Protein AF-A0A942CBE0-F1 (afdb_monomer)

Radius of gyration: 26.52 Å; Cα contacts (8 Å, |Δi|>4): 251; chains: 1; bounding box: 100×39×57 Å

Sequence (153 aa):
MQDARRQFLEALLATPALPLLAQAQDQFKPVVVRGRIVNLTDVMQAQAKLEPEHGTIYCLKTAEGKLYPILPTDLAAAIYDDERFRQRELQITGRTFPEIPFLEVIKLQSVKWGRVFDMTFYCRVCEIRTHKGGPCACCQDPLEFSEEPVKNN

Solvent-accessible surface area (backbone atoms only — not comparable to full-atom values): 9528 Å² total; per-residue (Å²): 138,85,88,90,85,80,91,81,77,91,85,79,91,79,78,82,82,73,80,77,78,74,72,81,72,76,81,74,73,73,44,79,51,55,27,35,54,41,53,45,64,68,61,45,49,78,77,41,93,72,79,96,81,72,83,91,45,45,17,41,34,27,92,90,64,52,74,33,39,46,41,94,41,70,65,32,37,30,60,75,79,31,66,74,57,39,77,35,41,32,38,38,34,22,43,72,49,97,89,46,78,40,32,38,52,74,41,62,25,37,51,56,97,94,40,56,23,43,54,36,25,35,30,86,88,78,71,45,75,38,55,49,75,63,57,36,92,86,80,56,48,74,48,41,83,44,78,43,73,59,77,88,125

Secondary structure (DSSP, 8-state):
------------------------------EEEEEEEEEHHHHHHTTS---S-S---EEEE-TT--EEEBP--TTTHHHHH-HHHHTSEEEEEEEE-SSS-PEEEEEEEEEETTEEEEEEEE-TTT--EES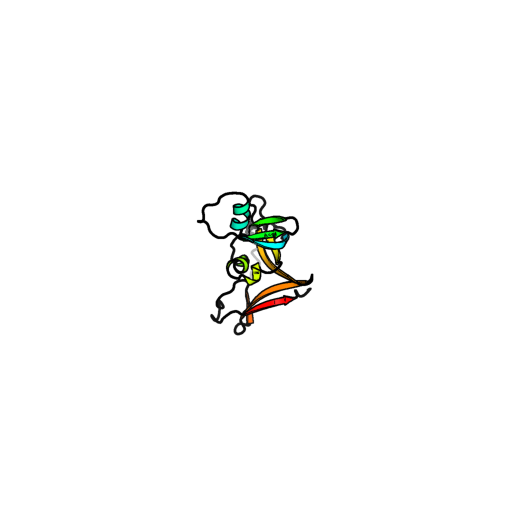S-SB-TTT-PBPEEEEEEPP--

Nearest PDB structures (foldseek):
  4rvz-assembly1_Z  TM=3.743E-01  e=3.799E-03  Archaeoglobus fulgidus DSM 4304
  3amt-assembly1_A  TM=4.216E-01  e=1.098E-02  Archaeoglobus fulgidus
  3amu-assembly1_A  TM=4.120E-01  e=1.039E-02  Archaeoglobus fulgidus
  2nn6-assembly1_H  TM=4.117E-01  e=9.073E-01  Homo sapiens
  8zmx-assembly1_B-2  TM=2.297E-01  e=4.101E+00  Bacillus thermozeamaize

pLDDT: mean 84.42, std 17.33, range [39.09, 97.75]

Mean predicted aligned error: 10.77 Å

Foldseek 3Di:
DDDDDDDDDDDDPPDPPDPPPPPPPVPFDKDKAKAAKDWPCVVVVVPDPDDPDDDTWIWGQHPVRDTATEDPDQLCQCVVPPCVLRVFTWIFTFGDDPVDSHTYGPAIWGADPNFIWGKWWADPVVRDTDNHAAADPPPRHGTDIDTGTDDDD

Structure (mmCIF, N/CA/C/O backbone):
data_AF-A0A942CBE0-F1
#
_entry.id   AF-A0A942CBE0-F1
#
loop_
_atom_site.group_PDB
_atom_site.id
_atom_site.type_symbol
_atom_site.label_atom_id
_atom_site.label_alt_id
_atom_site.label_comp_id
_atom_site.label_asym_id
_atom_site.label_entity_id
_atom_site.label_seq_id
_atom_site.pdbx_PDB_ins_code
_atom_site.Cartn_x
_atom_site.Cartn_y
_atom_site.Cartn_z
_atom_site.occupancy
_atom_site.B_iso_or_equiv
_atom_site.auth_seq_id
_atom_site.auth_comp_id
_atom_site.auth_asym_id
_atom_site.auth_atom_id
_atom_site.pdbx_PDB_model_num
ATOM 1 N N . MET A 1 1 ? 76.082 15.513 36.727 1.00 39.09 1 MET A N 1
ATOM 2 C CA . MET A 1 1 ? 75.481 15.450 35.379 1.00 39.09 1 MET A CA 1
ATOM 3 C C . MET A 1 1 ? 74.212 14.625 35.485 1.00 39.09 1 MET A C 1
ATOM 5 O O . MET A 1 1 ? 74.283 13.573 36.101 1.00 39.09 1 MET A O 1
ATOM 9 N N . GLN A 1 2 ? 73.118 15.143 34.917 1.00 44.47 2 GLN A N 1
ATOM 10 C CA . GLN A 1 2 ? 71.758 14.580 34.830 1.00 44.47 2 GLN A CA 1
ATOM 11 C C . GLN A 1 2 ? 70.868 14.679 36.086 1.00 44.47 2 GLN A C 1
ATOM 13 O O . GLN A 1 2 ? 70.679 13.743 36.852 1.00 44.47 2 GLN A O 1
ATOM 18 N N . ASP A 1 3 ? 70.353 15.901 36.263 1.00 40.78 3 ASP A N 1
ATOM 19 C CA . ASP A 1 3 ? 68.930 16.250 36.417 1.00 40.78 3 ASP A CA 1
ATOM 20 C C . ASP A 1 3 ? 68.010 15.305 37.202 1.00 40.78 3 ASP A C 1
ATOM 22 O O . ASP A 1 3 ? 67.222 14.545 36.648 1.00 40.78 3 ASP A O 1
ATOM 26 N N . ALA A 1 4 ? 67.998 15.492 38.520 1.00 48.91 4 ALA A N 1
ATOM 27 C CA . ALA A 1 4 ? 66.912 15.065 39.396 1.00 48.91 4 ALA A CA 1
ATOM 28 C C . ALA A 1 4 ? 66.304 16.296 40.081 1.00 48.91 4 ALA A C 1
ATOM 30 O O . ALA A 1 4 ? 66.561 16.560 41.253 1.00 48.91 4 ALA A O 1
ATOM 31 N N . ARG A 1 5 ? 65.560 17.115 39.328 1.00 56.12 5 ARG A N 1
ATOM 32 C CA . ARG A 1 5 ? 64.786 18.244 39.869 1.00 56.12 5 ARG A CA 1
ATOM 33 C C . ARG A 1 5 ? 63.771 18.731 38.839 1.00 56.12 5 ARG A C 1
ATOM 35 O O . ARG A 1 5 ? 64.144 19.474 37.939 1.00 56.12 5 ARG A O 1
ATOM 42 N N . ARG A 1 6 ? 62.505 18.332 39.016 1.00 53.84 6 ARG A N 1
ATOM 43 C CA . ARG A 1 6 ? 61.273 19.137 38.834 1.00 53.84 6 ARG A CA 1
ATOM 44 C C . ARG A 1 6 ? 60.052 18.210 38.817 1.00 53.84 6 ARG A C 1
ATOM 46 O O . ARG A 1 6 ? 59.617 17.738 37.776 1.00 53.84 6 ARG A O 1
ATOM 53 N N . GLN A 1 7 ? 59.504 17.976 40.006 1.00 52.00 7 GLN A N 1
ATOM 54 C CA . GLN A 1 7 ? 58.064 17.785 40.173 1.00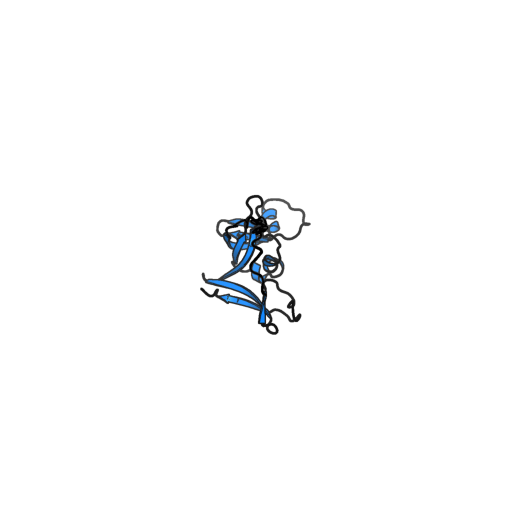 52.00 7 GLN A CA 1
ATOM 55 C C . GLN A 1 7 ? 57.385 19.082 39.737 1.00 52.00 7 GLN A C 1
ATOM 57 O O . GLN A 1 7 ? 57.792 20.108 40.264 1.00 52.00 7 GLN A O 1
ATOM 62 N N . PHE A 1 8 ? 56.390 19.054 38.850 1.00 46.81 8 PHE A N 1
ATOM 63 C CA . PHE A 1 8 ? 55.315 20.055 38.821 1.00 46.81 8 PHE A CA 1
ATOM 64 C C . PHE A 1 8 ? 54.109 19.531 38.016 1.00 46.81 8 PHE A C 1
ATOM 66 O O . PHE A 1 8 ? 54.201 19.334 36.810 1.00 46.81 8 PHE A O 1
ATOM 73 N N . LEU A 1 9 ? 52.995 19.384 38.743 1.00 46.50 9 LEU A N 1
ATOM 74 C CA . LEU A 1 9 ? 51.610 19.685 38.352 1.00 46.50 9 LEU A CA 1
ATOM 75 C C . LEU A 1 9 ? 50.889 18.765 37.348 1.00 46.50 9 LEU A C 1
ATOM 77 O O . LEU A 1 9 ? 50.859 18.995 36.145 1.00 46.50 9 LEU A O 1
ATOM 81 N N . GLU A 1 10 ? 50.167 17.799 37.923 1.00 45.12 10 GLU A N 1
ATOM 82 C CA . GLU A 1 10 ? 48.712 17.651 37.752 1.00 45.12 10 GLU A CA 1
ATOM 83 C C . GLU A 1 10 ? 48.013 18.920 37.221 1.00 45.12 10 GLU A C 1
ATOM 85 O O . GLU A 1 10 ? 48.159 19.975 37.840 1.00 45.12 10 GLU A O 1
ATOM 90 N N . ALA A 1 11 ? 47.209 18.808 36.153 1.00 48.44 11 ALA A N 1
ATOM 91 C CA . ALA A 1 11 ? 45.876 19.427 36.060 1.00 48.44 11 ALA A CA 1
ATOM 92 C C . ALA A 1 11 ? 45.225 19.273 34.665 1.00 48.44 11 ALA A C 1
ATOM 94 O O . ALA A 1 11 ? 45.856 19.465 33.631 1.00 48.44 11 ALA A O 1
ATOM 95 N N . LEU A 1 12 ? 43.905 19.052 34.703 1.00 53.50 12 LEU A N 1
ATOM 96 C CA . LEU A 1 12 ? 42.893 19.179 33.642 1.00 53.50 12 LEU A CA 1
ATOM 97 C C . LEU A 1 12 ? 42.716 18.022 32.637 1.00 53.50 12 LEU A C 1
ATOM 99 O O . LEU A 1 12 ? 42.913 18.146 31.431 1.00 53.50 12 LEU A O 1
ATOM 103 N N . LEU A 1 13 ? 42.114 16.940 33.141 1.00 50.22 13 LEU A N 1
ATOM 104 C CA . LEU A 1 13 ? 41.125 16.164 32.387 1.00 50.22 13 LEU A CA 1
ATOM 105 C C . LEU A 1 13 ? 39.873 17.033 32.146 1.00 50.22 13 LEU A C 1
ATOM 107 O O . LEU A 1 13 ? 38.931 17.012 32.934 1.00 50.22 13 LEU A O 1
ATOM 111 N N . ALA A 1 14 ? 39.856 17.813 31.067 1.00 55.22 14 ALA A N 1
ATOM 112 C CA . ALA A 1 14 ? 38.641 18.461 30.578 1.00 55.22 14 ALA A CA 1
ATOM 113 C C . ALA A 1 14 ? 37.939 17.520 29.587 1.00 55.22 14 ALA A C 1
ATOM 115 O O . ALA A 1 14 ? 38.219 17.531 28.391 1.00 55.22 14 ALA A O 1
ATOM 116 N N . THR A 1 15 ? 37.047 16.668 30.094 1.00 59.59 15 THR A N 1
ATOM 117 C CA . THR A 1 15 ? 36.092 15.922 29.265 1.00 59.59 15 THR A CA 1
ATOM 118 C C . THR A 1 15 ? 34.890 16.828 28.989 1.00 59.59 15 THR A C 1
ATOM 120 O O . THR A 1 15 ? 34.173 17.179 29.927 1.00 59.59 15 THR A O 1
ATOM 123 N N . PRO A 1 16 ? 34.629 17.255 27.740 1.00 55.28 16 PRO A N 1
ATOM 124 C CA . PRO A 1 16 ? 33.379 17.927 27.439 1.00 55.28 16 PRO A CA 1
ATOM 125 C C . PRO A 1 16 ? 32.264 16.878 27.462 1.00 55.28 16 PRO A C 1
ATOM 127 O O . PRO A 1 16 ? 32.171 16.019 26.585 1.00 55.28 16 PRO A O 1
ATOM 130 N N . ALA A 1 17 ? 31.422 16.940 28.493 1.00 58.12 17 ALA A N 1
ATOM 131 C CA . ALA A 1 17 ? 30.138 16.259 28.518 1.00 58.12 17 ALA A CA 1
ATOM 132 C C . ALA A 1 17 ? 29.251 16.870 27.424 1.00 58.12 17 ALA A C 1
ATOM 134 O O . ALA A 1 17 ? 28.624 17.910 27.617 1.00 58.12 17 ALA A O 1
ATOM 135 N N . LEU A 1 18 ? 29.239 16.247 26.246 1.00 57.94 18 LEU A N 1
ATOM 136 C CA . LEU A 1 18 ? 28.229 16.512 25.229 1.00 57.94 18 LEU A CA 1
ATOM 137 C C . LEU A 1 18 ? 26.870 16.120 25.827 1.00 57.94 18 LEU A C 1
ATOM 139 O O . LEU A 1 18 ? 26.704 14.954 26.200 1.00 57.94 18 LEU A O 1
ATOM 143 N N . PRO A 1 19 ? 25.901 17.045 25.952 1.00 53.84 19 PRO A N 1
ATOM 144 C CA . PRO A 1 19 ? 24.562 16.669 26.354 1.00 53.84 19 PRO A CA 1
ATOM 145 C C . PRO A 1 19 ? 24.014 15.776 25.247 1.00 53.84 19 PRO A C 1
ATOM 147 O O . PRO A 1 19 ? 23.823 16.201 24.107 1.00 53.84 19 PRO A O 1
ATOM 150 N N . LEU A 1 20 ? 23.823 14.506 25.592 1.00 52.88 20 LEU A N 1
ATOM 151 C CA . LEU A 1 20 ? 23.107 13.544 24.783 1.00 52.88 20 LEU A CA 1
ATOM 152 C C . LEU A 1 20 ? 21.701 14.120 24.595 1.00 52.88 20 LEU A C 1
ATOM 154 O O . LEU A 1 20 ? 20.871 14.060 25.501 1.00 52.88 20 LEU A O 1
ATOM 158 N N . LEU A 1 21 ? 21.454 14.734 23.437 1.00 54.97 21 LEU A N 1
ATOM 159 C CA . LEU A 1 21 ? 20.110 14.930 22.920 1.00 54.97 21 LEU A CA 1
ATOM 160 C C . LEU A 1 21 ? 19.525 13.527 22.780 1.00 54.97 21 LEU A C 1
ATOM 162 O O . LEU A 1 21 ? 19.679 12.871 21.751 1.00 54.97 21 LEU A O 1
ATOM 166 N N . ALA A 1 22 ? 18.923 13.040 23.862 1.00 50.75 22 ALA A N 1
ATOM 167 C CA . ALA A 1 22 ? 18.032 11.906 23.843 1.00 50.75 22 ALA A CA 1
ATOM 168 C C . ALA A 1 22 ? 16.879 12.325 22.936 1.00 50.75 22 ALA A C 1
ATOM 170 O O . ALA A 1 22 ? 15.927 12.977 23.360 1.00 50.75 22 ALA A O 1
ATOM 171 N N . GLN A 1 23 ? 17.031 12.030 21.647 1.00 50.84 23 GLN A N 1
ATOM 172 C CA . GLN A 1 23 ? 15.928 12.013 20.714 1.00 50.84 23 GLN A CA 1
ATOM 173 C C . GLN A 1 23 ? 14.871 11.140 21.376 1.00 50.84 23 GLN A C 1
ATOM 175 O O . GLN A 1 23 ? 15.094 9.946 21.580 1.00 50.84 23 GLN A O 1
ATOM 180 N N . ALA A 1 24 ? 13.761 11.753 21.781 1.00 49.94 24 ALA A N 1
ATOM 181 C CA . ALA A 1 24 ? 12.554 11.030 22.110 1.00 49.94 24 ALA A CA 1
ATOM 182 C C . ALA A 1 24 ? 12.169 10.277 20.834 1.00 49.94 24 ALA A C 1
ATOM 184 O O . ALA A 1 24 ? 11.526 10.817 19.938 1.00 49.94 24 ALA A O 1
ATOM 185 N N . GLN A 1 25 ? 12.680 9.056 20.699 1.00 49.31 25 GLN A N 1
ATOM 186 C CA . GLN A 1 25 ? 12.175 8.094 19.747 1.00 49.31 25 GLN A CA 1
ATOM 187 C C . GLN A 1 25 ? 10.778 7.783 20.248 1.00 49.31 25 GLN A C 1
ATOM 189 O O . GLN A 1 2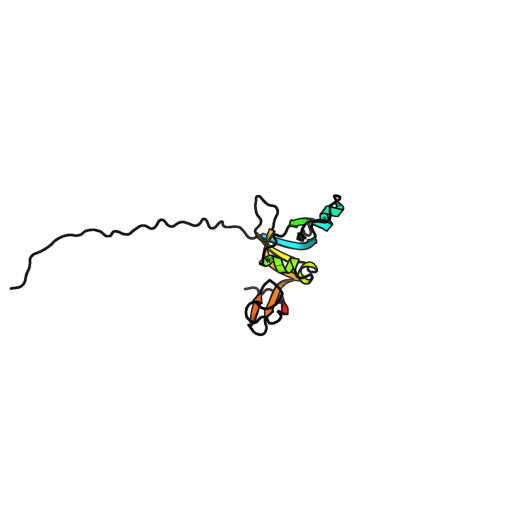5 ? 10.606 6.981 21.163 1.00 49.31 25 GLN A O 1
ATOM 194 N N . ASP A 1 26 ? 9.809 8.522 19.722 1.00 56.56 26 ASP A N 1
ATOM 195 C CA . ASP A 1 26 ? 8.397 8.285 19.943 1.00 56.56 26 ASP A CA 1
ATOM 196 C C . ASP A 1 26 ? 8.131 6.824 19.554 1.00 56.56 26 ASP A C 1
ATOM 198 O O . ASP A 1 26 ? 8.156 6.455 18.375 1.00 56.56 26 ASP A O 1
ATOM 202 N N . GLN A 1 27 ? 8.042 5.955 20.564 1.00 60.62 27 GLN A N 1
ATOM 203 C CA . GLN A 1 27 ? 7.876 4.515 20.405 1.00 60.62 27 GLN A CA 1
ATOM 204 C C . GLN A 1 27 ? 6.443 4.263 19.946 1.00 60.62 27 GLN A C 1
ATOM 206 O O . GLN A 1 27 ? 5.585 3.844 20.724 1.00 60.62 27 GLN A O 1
ATOM 211 N N . PHE A 1 28 ? 6.144 4.549 18.681 1.00 72.69 28 PHE A N 1
ATOM 212 C CA . PHE A 1 28 ? 4.834 4.226 18.147 1.00 72.69 28 PHE A CA 1
ATOM 213 C C . PHE A 1 28 ? 4.704 2.700 18.078 1.00 72.69 28 PHE A C 1
ATOM 215 O O . PHE A 1 28 ? 5.588 1.988 17.594 1.00 72.69 28 PHE A O 1
ATOM 222 N N . LYS A 1 29 ? 3.582 2.179 18.576 1.00 85.94 29 LYS A N 1
ATOM 223 C CA . LYS A 1 29 ? 3.273 0.754 18.484 1.00 85.94 29 LYS A CA 1
ATOM 224 C C . LYS A 1 29 ? 2.625 0.490 17.122 1.00 85.94 29 LYS A C 1
ATOM 226 O O . LYS A 1 29 ? 1.525 0.999 16.895 1.00 85.94 29 LYS A O 1
ATOM 231 N N . PRO A 1 30 ? 3.257 -0.279 16.217 1.00 92.69 30 PRO A N 1
ATOM 232 C CA . PRO A 1 30 ? 2.640 -0.598 14.941 1.00 92.69 30 PRO A CA 1
ATOM 233 C C . PRO A 1 30 ? 1.351 -1.389 15.168 1.00 92.69 30 PRO A C 1
ATOM 235 O O . PRO A 1 30 ? 1.297 -2.306 15.994 1.00 92.69 30 PRO A O 1
ATOM 238 N N . VAL A 1 31 ? 0.313 -1.032 14.419 1.00 95.06 31 VAL A N 1
ATOM 239 C CA . VAL A 1 31 ? -0.957 -1.757 14.386 1.00 95.06 31 VAL A CA 1
ATOM 240 C C . VAL A 1 31 ? -1.008 -2.630 13.144 1.00 95.06 31 VAL A C 1
ATOM 242 O O . VAL A 1 31 ? -0.496 -2.255 12.091 1.00 95.06 31 VAL A O 1
ATOM 245 N N . VAL A 1 32 ? -1.641 -3.794 13.265 1.00 96.81 32 VAL A N 1
ATOM 246 C CA . VAL A 1 32 ? -1.908 -4.690 12.139 1.00 96.81 32 VAL A CA 1
ATOM 247 C C . VAL A 1 32 ? -3.411 -4.730 11.931 1.00 96.81 32 VAL A C 1
ATOM 249 O O . VAL A 1 32 ? -4.151 -5.139 12.825 1.00 96.81 32 VAL A O 1
ATOM 252 N N . VAL A 1 33 ? -3.863 -4.289 10.762 1.00 96.69 33 VAL A N 1
ATOM 253 C CA . VAL A 1 33 ? -5.286 -4.193 10.420 1.00 96.69 33 VAL A CA 1
ATOM 254 C C . VAL A 1 33 ? -5.543 -4.976 9.138 1.00 96.69 33 VAL A C 1
ATOM 256 O O . VAL A 1 33 ? -4.739 -4.937 8.209 1.00 96.69 33 VAL A O 1
ATOM 259 N N . ARG A 1 34 ? -6.661 -5.704 9.085 1.00 97.25 34 ARG A N 1
ATOM 260 C CA . ARG A 1 34 ? -7.080 -6.477 7.910 1.00 97.25 34 ARG A CA 1
ATOM 261 C C . ARG A 1 34 ? -8.354 -5.912 7.309 1.00 97.25 34 ARG A C 1
ATOM 263 O O . ARG A 1 34 ? -9.237 -5.470 8.043 1.00 97.25 34 ARG A O 1
ATOM 270 N N . GLY A 1 35 ? -8.458 -5.940 5.986 1.00 97.00 35 GLY A N 1
ATOM 271 C CA . GLY A 1 35 ? -9.643 -5.441 5.303 1.00 97.00 35 GLY A CA 1
ATOM 272 C C . GLY A 1 35 ? -9.506 -5.361 3.791 1.00 97.00 35 GLY A C 1
ATOM 273 O O . GLY A 1 35 ? -8.564 -5.884 3.197 1.00 97.00 35 GLY A O 1
ATOM 274 N N . ARG A 1 36 ? -10.463 -4.674 3.168 1.00 97.38 36 ARG A N 1
ATOM 275 C CA . ARG A 1 36 ? -10.456 -4.370 1.731 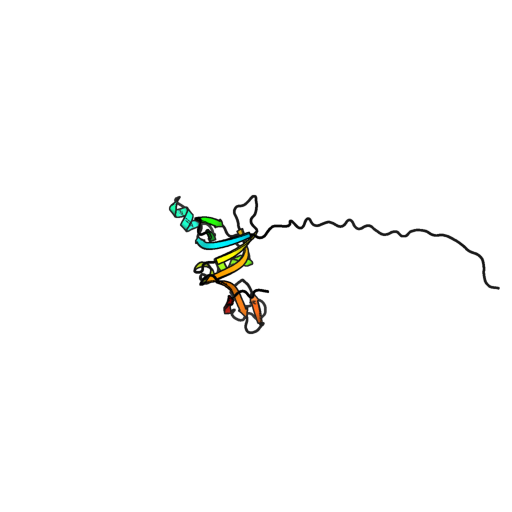1.00 97.38 36 ARG A CA 1
ATOM 276 C C . ARG A 1 36 ? -10.299 -2.882 1.495 1.00 97.38 36 ARG A C 1
ATOM 278 O O . ARG A 1 36 ? -10.793 -2.075 2.281 1.00 97.38 36 ARG A O 1
ATOM 285 N N . ILE A 1 37 ? -9.641 -2.532 0.398 1.00 97.19 37 ILE A N 1
ATOM 286 C CA . ILE A 1 37 ? -9.533 -1.140 -0.018 1.00 97.19 37 ILE A CA 1
ATOM 287 C C . ILE A 1 37 ? -10.846 -0.691 -0.652 1.00 97.19 37 ILE A C 1
ATOM 289 O O . ILE A 1 37 ? -11.387 -1.364 -1.527 1.00 97.19 37 ILE A O 1
ATOM 293 N N . VAL A 1 38 ? -11.337 0.460 -0.211 1.00 95.31 38 VAL A N 1
ATOM 294 C CA . VAL A 1 38 ? -12.492 1.155 -0.781 1.00 95.31 38 VAL A CA 1
ATOM 295 C C . VAL A 1 38 ? -12.126 2.612 -1.026 1.00 95.31 38 VAL A C 1
ATOM 297 O O . VAL A 1 38 ? -11.280 3.168 -0.326 1.00 95.31 38 VAL A O 1
ATOM 300 N N . ASN A 1 39 ? -12.745 3.238 -2.019 1.00 93.19 39 ASN A N 1
ATOM 301 C CA . ASN A 1 39 ? -12.620 4.675 -2.220 1.00 93.19 39 ASN A CA 1
ATOM 302 C C . ASN A 1 39 ? -13.487 5.403 -1.180 1.00 93.19 39 ASN A C 1
ATOM 304 O O . ASN A 1 39 ? -14.663 5.075 -1.011 1.00 93.19 39 ASN A O 1
ATOM 308 N N . LEU A 1 40 ? -12.907 6.367 -0.461 1.00 90.50 40 LEU A N 1
ATOM 309 C CA . LEU A 1 40 ? -13.617 7.141 0.556 1.00 90.50 40 LEU A CA 1
ATOM 310 C C . LEU A 1 40 ? -14.785 7.926 -0.047 1.00 90.50 40 LEU A C 1
ATOM 312 O O . LEU A 1 40 ? -15.852 7.991 0.561 1.00 90.50 40 LEU A O 1
ATOM 316 N N . THR A 1 41 ? -14.600 8.474 -1.248 1.00 88.31 41 THR A N 1
ATOM 317 C CA . THR A 1 41 ? -15.631 9.225 -1.966 1.00 88.31 41 THR A CA 1
ATOM 318 C C . THR A 1 41 ? -16.856 8.350 -2.202 1.00 88.31 41 THR A C 1
ATOM 320 O O . THR A 1 41 ? -17.958 8.763 -1.857 1.00 88.31 41 THR A O 1
ATOM 323 N N . ASP A 1 42 ? -16.675 7.116 -2.674 1.00 87.44 42 ASP A N 1
ATOM 324 C CA . ASP A 1 42 ? -17.782 6.182 -2.927 1.00 87.44 42 ASP A CA 1
ATOM 325 C C . ASP A 1 42 ? -18.551 5.855 -1.636 1.00 87.44 42 ASP A C 1
ATOM 327 O O . ASP A 1 42 ? -19.779 5.768 -1.624 1.00 87.44 42 ASP A O 1
ATOM 331 N N . VAL A 1 43 ? -17.831 5.713 -0.518 1.00 86.94 43 VAL A N 1
ATOM 332 C CA . VAL A 1 43 ? -18.439 5.456 0.795 1.00 86.94 43 VAL A CA 1
ATOM 333 C C . VAL A 1 43 ? -19.225 6.670 1.297 1.00 86.94 43 VAL A C 1
ATOM 335 O O . VAL A 1 43 ? -20.315 6.511 1.847 1.00 86.94 43 VAL A O 1
ATOM 338 N N . MET A 1 44 ? -18.694 7.878 1.113 1.00 85.62 44 MET A N 1
ATOM 339 C CA . MET A 1 44 ? -19.330 9.120 1.556 1.00 85.62 44 MET A CA 1
ATOM 340 C C . MET A 1 44 ? -20.502 9.530 0.658 1.00 85.62 44 MET A C 1
ATOM 342 O O . MET A 1 44 ? -21.493 10.049 1.166 1.00 85.62 44 MET A O 1
ATOM 346 N N . GLN A 1 45 ? -20.443 9.251 -0.648 1.00 83.44 45 GLN A N 1
ATOM 347 C CA . GLN A 1 45 ? -21.537 9.522 -1.589 1.00 83.44 45 GLN A CA 1
ATOM 348 C C . GLN A 1 45 ? -22.816 8.763 -1.231 1.00 83.44 45 GLN A C 1
ATOM 350 O O . GLN A 1 45 ? -23.918 9.263 -1.446 1.00 83.44 45 GLN A O 1
ATOM 355 N N . A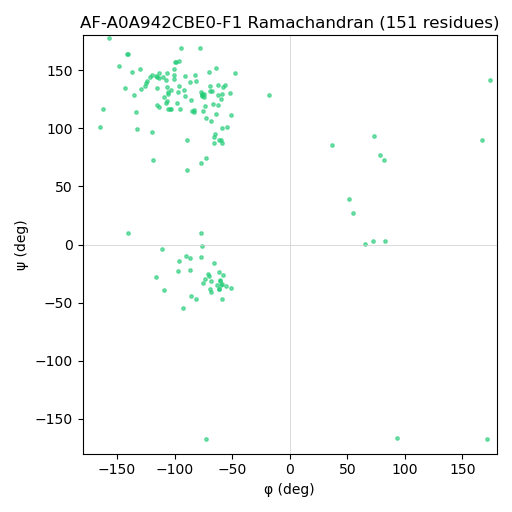LA A 1 46 ? -22.683 7.579 -0.630 1.00 80.25 46 ALA A N 1
ATOM 356 C CA . ALA A 1 46 ? -23.824 6.828 -0.114 1.00 80.25 46 ALA A CA 1
ATOM 357 C C . ALA A 1 46 ? -24.538 7.535 1.058 1.00 80.25 46 ALA A C 1
ATOM 359 O O . ALA A 1 46 ? -25.657 7.161 1.403 1.00 80.25 46 ALA A O 1
ATOM 360 N N . GLN A 1 47 ? -23.900 8.527 1.686 1.00 81.69 47 GLN A N 1
ATOM 361 C CA . GLN A 1 47 ? -24.394 9.218 2.881 1.00 81.69 47 GLN A CA 1
ATOM 362 C C . GLN A 1 47 ? -24.683 10.704 2.643 1.00 81.69 47 GLN A C 1
ATOM 364 O O . GLN A 1 47 ? -25.532 11.279 3.320 1.00 81.69 47 GLN A O 1
ATOM 369 N N . ALA A 1 48 ? -23.991 11.333 1.694 1.00 82.19 48 ALA A N 1
ATOM 370 C CA . ALA A 1 48 ? -24.109 12.752 1.395 1.00 82.19 48 ALA A CA 1
ATOM 371 C C . ALA A 1 48 ? -23.866 13.029 -0.092 1.00 82.19 48 ALA A C 1
ATOM 373 O O . ALA A 1 48 ? -23.132 12.315 -0.770 1.00 82.19 48 ALA A O 1
ATOM 374 N N . LYS A 1 49 ? -24.443 14.119 -0.604 1.00 80.25 49 LYS A N 1
ATOM 375 C CA . LYS A 1 49 ? -24.147 14.598 -1.956 1.00 80.25 49 LYS A CA 1
ATOM 376 C C . LYS A 1 49 ? -22.772 15.271 -1.948 1.00 80.25 49 LYS A C 1
ATOM 378 O O . LYS A 1 49 ? -22.606 16.291 -1.285 1.00 80.25 49 LYS A O 1
ATOM 383 N N . LEU A 1 50 ? -21.804 14.694 -2.656 1.00 78.31 50 LEU A N 1
ATOM 384 C CA . LEU A 1 50 ? -20.449 15.240 -2.770 1.00 78.31 50 LEU A CA 1
ATOM 385 C C . LEU A 1 50 ? -20.271 15.965 -4.101 1.00 78.31 50 LEU A C 1
ATOM 387 O O . LEU A 1 50 ? -20.766 15.498 -5.129 1.00 78.31 50 LEU A O 1
ATOM 391 N N . GLU A 1 51 ? -19.536 17.073 -4.083 1.00 77.06 51 GLU A N 1
ATOM 392 C CA . GLU A 1 51 ? -19.048 17.697 -5.310 1.00 77.06 51 GLU A CA 1
ATOM 393 C C . GLU A 1 51 ? -17.780 16.980 -5.810 1.00 77.06 51 GLU A C 1
ATOM 395 O O . GLU A 1 51 ? -16.952 16.544 -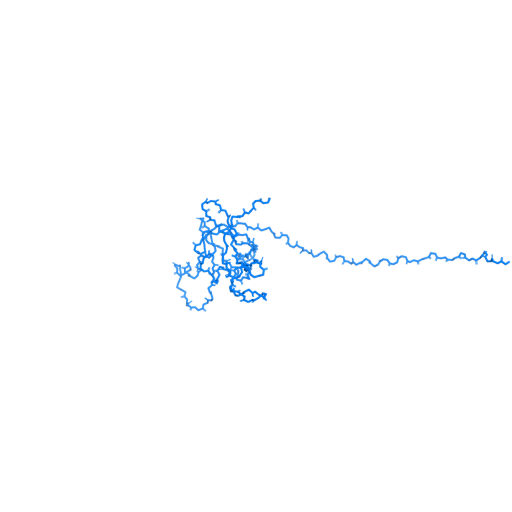5.001 1.00 77.06 51 GLU A O 1
ATOM 400 N N . PRO A 1 52 ? -17.629 16.791 -7.128 1.00 61.97 52 PRO A N 1
ATOM 401 C CA . PRO A 1 52 ? -16.640 15.875 -7.681 1.00 61.97 52 PRO A CA 1
ATOM 402 C C . PRO A 1 52 ? -15.279 16.540 -7.935 1.00 61.97 52 PRO A C 1
ATOM 404 O O . PRO A 1 52 ? -14.887 16.607 -9.088 1.00 61.97 52 PRO A O 1
ATOM 407 N N . GLU A 1 53 ? -14.534 17.030 -6.933 1.00 56.25 53 GLU A N 1
ATOM 408 C CA . GLU A 1 53 ? -13.281 17.770 -7.250 1.00 56.25 53 GLU A CA 1
ATOM 409 C C . GLU A 1 53 ? -12.051 17.540 -6.359 1.00 56.25 53 GLU A C 1
ATOM 411 O O . GLU A 1 53 ? -11.036 18.221 -6.514 1.00 56.25 53 GLU A O 1
ATOM 416 N N . HIS A 1 54 ? -12.049 16.553 -5.464 1.00 65.00 54 HIS A N 1
ATOM 417 C CA . HIS A 1 54 ? -10.895 16.347 -4.580 1.00 65.00 54 HIS A CA 1
ATOM 418 C C . HIS A 1 54 ? -10.258 14.968 -4.749 1.00 65.00 54 HIS A C 1
ATOM 420 O O . HIS A 1 54 ? -10.929 13.990 -5.078 1.00 65.00 54 HIS A O 1
ATOM 426 N N . GLY A 1 55 ? -8.928 14.927 -4.591 1.00 71.75 55 GLY A N 1
ATOM 427 C CA . GLY A 1 55 ? -8.093 13.756 -4.847 1.00 71.75 55 GLY A CA 1
ATOM 428 C C . GLY A 1 55 ? -8.638 12.475 -4.216 1.00 71.75 55 GLY A C 1
ATOM 429 O O . GLY A 1 55 ? -9.263 12.493 -3.157 1.00 71.75 55 GLY A O 1
ATOM 430 N N . THR A 1 56 ? -8.401 11.342 -4.878 1.00 87.38 56 THR A N 1
ATOM 431 C CA . THR A 1 56 ? -8.889 10.044 -4.401 1.00 87.38 56 THR A CA 1
ATOM 432 C C . THR A 1 56 ? -8.192 9.674 -3.099 1.00 87.38 56 THR A C 1
ATOM 434 O O . THR A 1 56 ? -6.972 9.535 -3.074 1.00 87.38 56 THR A O 1
ATOM 437 N N . ILE A 1 57 ? -8.963 9.474 -2.030 1.00 91.69 57 ILE A N 1
ATOM 438 C CA . ILE A 1 57 ? -8.472 8.910 -0.772 1.00 91.69 57 ILE A CA 1
ATOM 439 C C . ILE A 1 57 ? -8.994 7.487 -0.657 1.00 91.69 57 ILE A C 1
ATOM 441 O O . ILE A 1 57 ? -10.199 7.245 -0.702 1.00 91.69 57 ILE A O 1
ATOM 445 N N . TYR A 1 58 ? -8.080 6.537 -0.495 1.00 96.19 58 TYR A N 1
ATOM 446 C CA . TYR A 1 58 ? -8.433 5.151 -0.234 1.00 96.19 58 TYR A CA 1
ATOM 447 C C . TYR A 1 58 ? -8.528 4.893 1.268 1.00 96.19 58 TYR A C 1
ATOM 449 O O . TYR A 1 58 ? -7.767 5.440 2.066 1.00 96.19 58 TYR A O 1
ATOM 457 N N . CYS A 1 59 ? -9.453 4.022 1.652 1.00 96.25 59 CYS A N 1
ATOM 458 C CA . CYS A 1 59 ? -9.626 3.549 3.016 1.00 96.25 59 CYS A CA 1
ATOM 459 C C . CYS A 1 59 ? -9.486 2.034 3.068 1.00 96.25 59 CYS A C 1
ATOM 461 O O . CYS A 1 59 ? -9.991 1.329 2.195 1.00 96.25 59 CYS A O 1
ATOM 463 N N . LEU A 1 60 ? -8.896 1.521 4.145 1.00 97.38 60 LEU A N 1
ATOM 464 C CA . LEU A 1 60 ? -9.041 0.119 4.515 1.00 97.38 60 LEU A CA 1
ATOM 465 C C . LEU A 1 60 ? -10.350 -0.050 5.298 1.00 97.38 60 LEU A C 1
ATOM 467 O O . LEU A 1 60 ? -10.498 0.498 6.391 1.00 97.38 60 LEU A O 1
ATOM 471 N N . LYS A 1 61 ? -11.296 -0.810 4.744 1.00 97.00 61 LYS A N 1
ATOM 472 C CA . LYS A 1 61 ? -12.538 -1.212 5.411 1.00 97.00 61 LYS A CA 1
ATOM 473 C C . LYS A 1 61 ? -12.364 -2.594 6.031 1.00 97.00 61 LYS A C 1
ATOM 475 O O . LYS A 1 61 ? -12.149 -3.566 5.303 1.00 97.00 61 LYS A O 1
ATOM 480 N N . THR A 1 62 ? -12.453 -2.685 7.354 1.00 96.62 62 THR A N 1
ATOM 481 C CA . THR A 1 62 ? -12.335 -3.962 8.075 1.00 96.62 62 THR A CA 1
ATOM 482 C C . THR A 1 62 ? -13.622 -4.784 7.997 1.00 96.62 62 THR A C 1
ATOM 484 O O . THR A 1 62 ? -14.667 -4.287 7.566 1.00 96.62 62 THR A O 1
ATOM 487 N N . ALA A 1 63 ? -13.560 -6.048 8.423 1.00 94.38 63 ALA A N 1
ATOM 488 C CA . ALA A 1 63 ? -14.727 -6.931 8.480 1.00 94.38 63 ALA A CA 1
ATOM 489 C C . ALA A 1 63 ? -15.821 -6.390 9.420 1.00 94.38 63 ALA A C 1
ATOM 491 O O . ALA A 1 63 ? -17.007 -6.543 9.144 1.00 94.38 63 ALA A O 1
ATOM 492 N N . GLU A 1 64 ? -15.425 -5.682 10.479 1.00 94.31 64 GLU A N 1
ATOM 493 C CA . GLU A 1 64 ? -16.321 -5.009 11.429 1.00 94.31 64 GLU A CA 1
ATOM 494 C C . GLU A 1 64 ? -16.908 -3.701 10.866 1.00 94.31 64 GLU A C 1
ATOM 496 O O . GLU A 1 64 ? -17.667 -3.012 11.543 1.00 94.31 64 GLU A O 1
ATOM 501 N N . GLY A 1 65 ? -16.544 -3.322 9.637 1.00 93.00 65 GLY A N 1
ATOM 502 C CA . GLY A 1 65 ? -17.022 -2.113 8.971 1.00 93.00 65 GLY A CA 1
ATOM 503 C C . GLY A 1 65 ? -16.279 -0.833 9.355 1.00 93.00 65 GLY A C 1
ATOM 504 O O . GLY A 1 65 ? -16.634 0.234 8.852 1.00 93.00 65 GLY A O 1
ATOM 505 N N . LYS A 1 66 ? -15.235 -0.910 10.192 1.00 94.31 66 LYS A N 1
ATOM 506 C CA . LYS A 1 66 ? -14.412 0.253 10.545 1.00 94.31 66 LYS A CA 1
ATOM 507 C C . LYS A 1 66 ? -13.587 0.701 9.337 1.00 94.31 66 LYS A C 1
ATOM 509 O O . LYS A 1 66 ? -13.005 -0.124 8.635 1.00 94.31 66 LYS A O 1
ATOM 514 N N . LEU A 1 67 ? -13.531 2.012 9.111 1.00 95.00 67 LEU A N 1
ATOM 515 C CA . LEU A 1 67 ? -12.773 2.628 8.024 1.00 95.00 67 LEU A CA 1
ATOM 516 C C . LEU A 1 67 ? -11.486 3.245 8.563 1.00 95.00 67 LEU A C 1
ATOM 518 O O . LEU A 1 67 ? -11.514 3.989 9.542 1.00 95.00 67 LEU A O 1
ATOM 522 N N . TYR A 1 68 ? -10.381 2.962 7.884 1.00 95.88 68 TYR A N 1
ATOM 523 C CA . TYR A 1 68 ? -9.084 3.587 8.118 1.00 95.88 68 TYR A CA 1
ATOM 524 C C . TYR A 1 68 ? -8.638 4.297 6.835 1.00 95.88 68 TYR A C 1
ATOM 526 O O . TYR A 1 68 ? -8.131 3.629 5.930 1.00 95.88 68 TYR A O 1
ATOM 534 N N . PRO A 1 69 ? -8.861 5.618 6.704 1.00 96.00 69 PRO A N 1
ATOM 535 C CA . PRO A 1 69 ? -8.268 6.426 5.641 1.00 96.00 69 PRO A CA 1
ATOM 536 C C . PRO A 1 69 ? -6.757 6.236 5.581 1.00 96.00 69 PRO A C 1
ATOM 538 O O . PRO A 1 69 ? -6.080 6.298 6.604 1.00 96.00 69 PRO A O 1
ATOM 541 N N . ILE A 1 70 ? -6.229 5.978 4.393 1.00 96.75 70 ILE A N 1
ATOM 542 C CA . ILE A 1 70 ? -4.806 5.725 4.187 1.00 96.75 70 ILE A CA 1
ATOM 543 C C . ILE A 1 70 ? -4.119 7.044 3.857 1.00 96.75 70 ILE A C 1
ATOM 545 O O . ILE A 1 70 ? -4.612 7.836 3.052 1.00 96.75 70 ILE A O 1
ATOM 549 N N . LEU A 1 71 ? -2.989 7.297 4.513 1.00 94.88 71 LEU A N 1
ATOM 550 C CA . LEU A 1 71 ? -2.151 8.448 4.202 1.00 94.88 71 LEU A CA 1
ATOM 551 C C . LEU A 1 71 ? -1.403 8.176 2.879 1.00 94.88 71 LEU A C 1
ATOM 553 O O . LEU A 1 71 ? -0.784 7.113 2.767 1.00 94.88 71 LEU A O 1
ATOM 557 N N . PRO A 1 72 ? -1.424 9.090 1.889 1.00 93.19 72 PRO A N 1
ATOM 558 C CA . PRO A 1 72 ? -0.790 8.882 0.586 1.00 93.19 72 PRO A CA 1
ATOM 559 C C . PRO A 1 72 ? 0.736 9.069 0.667 1.00 93.19 72 PRO A C 1
ATOM 561 O O . PRO A 1 72 ? 1.287 10.055 0.185 1.00 93.19 72 PRO A O 1
ATOM 564 N N . THR A 1 73 ? 1.422 8.132 1.320 1.00 93.81 73 THR A N 1
ATOM 565 C CA . THR A 1 73 ? 2.891 8.065 1.395 1.00 93.81 73 THR A CA 1
ATOM 566 C C . THR A 1 73 ? 3.462 7.152 0.309 1.00 93.81 73 THR A C 1
ATOM 568 O O . THR A 1 73 ? 2.736 6.373 -0.308 1.00 93.81 73 THR A O 1
ATOM 571 N N . ASP A 1 74 ? 4.783 7.174 0.107 1.00 91.44 74 ASP A N 1
ATOM 572 C CA . ASP A 1 74 ? 5.446 6.301 -0.876 1.00 91.44 74 ASP A CA 1
ATOM 573 C C . ASP A 1 74 ? 5.210 4.803 -0.617 1.00 91.44 74 ASP A C 1
ATOM 575 O O . ASP A 1 74 ? 5.062 4.026 -1.559 1.00 91.44 74 ASP A O 1
ATOM 579 N N . LEU A 1 75 ? 5.111 4.385 0.650 1.00 92.56 75 LEU A N 1
ATOM 580 C CA . LEU A 1 75 ? 4.800 2.996 1.014 1.00 92.56 75 LEU A CA 1
ATOM 581 C C . LEU A 1 75 ? 3.347 2.618 0.707 1.00 92.56 75 LEU A C 1
ATOM 583 O O . LEU A 1 75 ? 3.047 1.445 0.484 1.00 92.56 75 LEU A O 1
ATOM 587 N N . ALA A 1 76 ? 2.449 3.604 0.678 1.00 94.75 76 ALA A N 1
ATOM 588 C CA . ALA A 1 76 ? 1.065 3.421 0.273 1.00 94.75 76 ALA A CA 1
ATOM 589 C C . ALA A 1 76 ? 0.867 3.552 -1.244 1.00 94.75 76 ALA A C 1
ATOM 591 O O . ALA A 1 76 ? -0.200 3.177 -1.722 1.00 94.75 76 ALA A O 1
ATOM 592 N N . ALA A 1 77 ? 1.859 4.030 -2.008 1.00 93.06 77 ALA A N 1
ATOM 593 C CA . ALA A 1 77 ? 1.724 4.332 -3.438 1.00 93.06 77 ALA A CA 1
ATOM 594 C C . ALA A 1 77 ? 1.132 3.167 -4.244 1.00 93.06 77 ALA A C 1
ATOM 596 O O . ALA A 1 77 ? 0.260 3.378 -5.080 1.00 93.06 77 ALA A O 1
ATOM 597 N N . ALA A 1 78 ? 1.493 1.922 -3.916 1.00 93.25 78 ALA A N 1
ATOM 598 C CA . ALA A 1 78 ? 0.938 0.725 -4.554 1.00 93.25 78 ALA A CA 1
ATOM 599 C C . ALA A 1 78 ? -0.600 0.650 -4.499 1.00 93.25 78 ALA A C 1
ATOM 601 O O . ALA A 1 78 ? -1.235 0.195 -5.446 1.00 93.25 78 ALA A O 1
ATOM 602 N N . ILE A 1 79 ? -1.209 1.112 -3.401 1.00 95.44 79 ILE A N 1
ATOM 603 C CA . ILE A 1 79 ? -2.667 1.149 -3.236 1.00 95.44 79 ILE A CA 1
ATOM 604 C C . ILE A 1 79 ? -3.303 2.171 -4.173 1.00 95.44 79 ILE A C 1
ATOM 606 O O . ILE A 1 79 ? -4.435 1.953 -4.596 1.00 95.44 79 ILE A O 1
ATOM 610 N N . TYR A 1 80 ? -2.609 3.262 -4.494 1.00 93.75 80 TYR A N 1
ATOM 611 C CA . TYR A 1 80 ? -3.117 4.323 -5.361 1.00 93.75 80 TYR A CA 1
ATOM 612 C C . TYR A 1 80 ? -2.871 3.998 -6.833 1.00 93.75 80 TYR A C 1
ATOM 614 O O . TYR A 1 80 ? -3.796 4.062 -7.645 1.00 93.75 80 TYR A O 1
ATOM 622 N N . ASP A 1 81 ? -1.670 3.530 -7.145 1.00 92.38 81 ASP A N 1
ATOM 623 C CA . ASP A 1 81 ? -1.189 3.378 -8.515 1.00 92.38 81 ASP A CA 1
ATOM 624 C C . ASP A 1 81 ? -1.584 2.032 -9.146 1.00 92.38 81 ASP A C 1
ATOM 626 O O . ASP A 1 81 ? -1.639 1.924 -10.368 1.00 92.38 81 ASP A O 1
ATOM 630 N N . ASP A 1 82 ? -1.883 0.998 -8.344 1.00 93.19 82 ASP A N 1
ATOM 631 C CA . ASP A 1 82 ? -2.082 -0.367 -8.847 1.00 93.19 82 ASP A CA 1
ATOM 632 C C . ASP A 1 82 ? -3.341 -1.054 -8.281 1.00 93.19 82 ASP A C 1
ATOM 634 O O . ASP A 1 82 ? -3.452 -1.403 -7.101 1.00 93.19 82 ASP A O 1
ATOM 638 N N . GLU A 1 83 ? -4.302 -1.322 -9.168 1.00 93.50 83 GLU A N 1
ATOM 639 C CA . GLU A 1 83 ? -5.570 -1.989 -8.847 1.00 93.50 83 GLU A CA 1
ATOM 640 C C . GLU A 1 83 ? -5.399 -3.373 -8.225 1.00 93.50 83 GLU A C 1
ATOM 642 O O . GLU A 1 83 ? -6.255 -3.811 -7.450 1.00 93.50 83 GLU A O 1
ATOM 647 N N . ARG A 1 84 ? -4.286 -4.063 -8.502 1.00 94.12 84 ARG A N 1
ATOM 648 C CA . ARG A 1 84 ? -4.013 -5.396 -7.951 1.00 94.12 84 ARG A CA 1
ATOM 649 C C . ARG A 1 84 ? -3.981 -5.372 -6.427 1.00 94.12 84 ARG A C 1
ATOM 651 O O . ARG A 1 84 ? -4.427 -6.335 -5.801 1.00 94.12 84 ARG A O 1
ATOM 658 N N . PHE A 1 85 ? -3.501 -4.288 -5.822 1.00 94.94 85 PHE A N 1
ATOM 659 C CA . PHE A 1 85 ? -3.530 -4.121 -4.369 1.00 94.94 85 PHE A CA 1
ATOM 660 C C . PHE A 1 85 ? -4.959 -3.932 -3.862 1.00 94.94 85 PHE A C 1
ATOM 662 O O . PHE A 1 85 ? -5.333 -4.518 -2.849 1.00 94.94 85 PHE A O 1
ATOM 669 N N . ARG A 1 86 ? -5.794 -3.200 -4.603 1.00 95.12 86 ARG A N 1
ATOM 670 C CA . ARG A 1 86 ? -7.180 -2.906 -4.209 1.00 95.12 86 ARG A CA 1
ATOM 671 C C . ARG A 1 86 ? -8.126 -4.102 -4.343 1.00 95.12 86 ARG A C 1
ATOM 673 O O . ARG A 1 86 ? -9.074 -4.221 -3.574 1.00 95.12 86 ARG A O 1
ATOM 680 N N . GLN A 1 87 ? -7.860 -5.005 -5.284 1.00 94.94 87 GLN A N 1
ATOM 681 C CA . GLN A 1 87 ? -8.687 -6.194 -5.537 1.00 94.94 87 GLN A CA 1
ATOM 682 C C . GLN A 1 87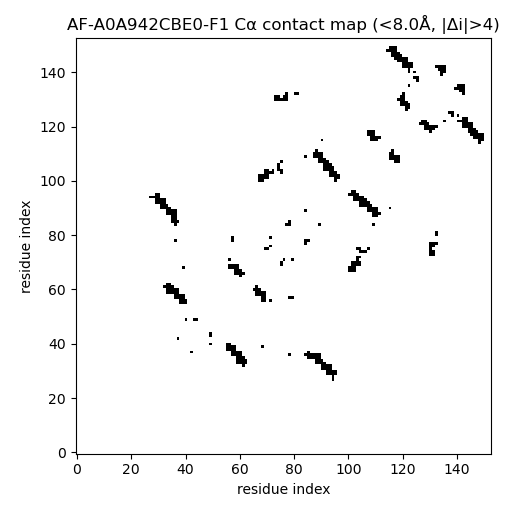 ? -8.480 -7.330 -4.518 1.00 94.94 87 GLN A C 1
ATOM 684 O O . GLN A 1 87 ? -9.245 -8.298 -4.507 1.00 94.94 87 GLN A O 1
ATOM 689 N N . ARG A 1 88 ? -7.451 -7.240 -3.668 1.00 95.25 88 ARG A N 1
ATOM 690 C CA . ARG A 1 88 ? -7.106 -8.261 -2.669 1.00 95.25 88 ARG A CA 1
ATOM 691 C C . ARG A 1 88 ? -7.643 -7.897 -1.290 1.00 95.25 88 ARG A C 1
ATOM 693 O O . ARG A 1 88 ? -7.863 -6.734 -0.964 1.00 95.25 88 ARG A O 1
ATOM 700 N N . GLU A 1 89 ? -7.815 -8.914 -0.455 1.00 96.88 89 GLU A N 1
ATOM 701 C CA . GLU A 1 89 ? -7.873 -8.693 0.985 1.00 96.88 89 GLU A CA 1
ATOM 702 C C . GLU A 1 89 ? -6.457 -8.400 1.477 1.00 96.88 89 GLU A C 1
ATOM 704 O O . GLU A 1 89 ? -5.525 -9.150 1.174 1.00 96.88 89 GLU A O 1
ATOM 709 N N . LEU A 1 90 ? -6.292 -7.292 2.193 1.00 97.50 90 LEU A N 1
ATOM 710 C CA . LEU A 1 90 ? -4.997 -6.817 2.650 1.00 97.50 90 LEU A CA 1
ATOM 711 C C . LEU A 1 90 ? -4.859 -6.965 4.161 1.00 97.50 90 LEU A C 1
ATOM 713 O O . LEU A 1 90 ? -5.801 -6.732 4.918 1.00 97.50 90 LEU A O 1
ATOM 717 N N . GLN A 1 91 ? -3.644 -7.291 4.585 1.00 97.75 91 GLN A N 1
ATOM 718 C CA . GLN A 1 91 ? -3.137 -7.057 5.925 1.00 97.75 91 GLN A CA 1
ATOM 719 C C . GLN A 1 91 ? -2.154 -5.887 5.845 1.00 97.75 91 GLN A C 1
ATOM 721 O O . GLN A 1 91 ? -1.119 -5.977 5.185 1.00 97.75 91 GLN A O 1
ATOM 726 N N . ILE A 1 92 ? -2.488 -4.790 6.516 1.00 97.31 92 ILE A N 1
ATOM 727 C CA . ILE A 1 92 ? -1.664 -3.587 6.574 1.00 97.31 92 ILE A CA 1
ATOM 728 C C . ILE A 1 92 ? -1.060 -3.487 7.967 1.00 97.31 92 ILE A C 1
ATOM 730 O O . ILE A 1 92 ? -1.788 -3.408 8.959 1.00 97.31 92 ILE A O 1
ATOM 734 N N . THR A 1 93 ? 0.268 -3.459 8.030 1.00 97.12 93 THR A N 1
ATOM 735 C CA . THR A 1 93 ? 0.983 -3.000 9.222 1.00 97.12 93 THR A CA 1
ATOM 736 C C . THR A 1 93 ? 1.232 -1.512 9.061 1.00 97.12 93 THR A C 1
ATOM 738 O O . THR A 1 93 ? 1.761 -1.086 8.032 1.00 97.12 93 THR A O 1
ATOM 741 N N . GLY A 1 94 ? 0.859 -0.714 10.054 1.00 95.81 94 GLY A N 1
ATOM 742 C CA . GLY A 1 94 ? 0.942 0.735 9.949 1.00 95.81 94 GLY A CA 1
ATOM 743 C C . GLY A 1 94 ? 1.015 1.454 11.284 1.00 95.81 94 GLY A C 1
ATOM 744 O O . GLY A 1 94 ? 0.968 0.842 12.353 1.00 95.81 94 GLY A O 1
ATOM 745 N N . ARG A 1 95 ? 1.131 2.776 11.196 1.00 95.00 95 ARG A N 1
ATOM 746 C CA . ARG A 1 95 ? 1.069 3.705 12.323 1.00 95.00 95 ARG A CA 1
ATOM 747 C C . ARG A 1 95 ? -0.269 4.433 12.294 1.00 95.00 95 ARG A C 1
ATOM 749 O O . ARG A 1 95 ? -0.679 4.953 11.260 1.00 95.00 95 ARG A O 1
ATOM 756 N N . THR A 1 96 ? -0.939 4.470 13.437 1.00 93.00 96 THR A N 1
ATOM 757 C CA . THR A 1 96 ? -2.096 5.341 13.671 1.00 93.00 96 THR A CA 1
ATOM 758 C C . THR A 1 96 ? -1.661 6.553 14.468 1.00 93.00 96 THR A C 1
ATOM 760 O O . THR A 1 96 ? -0.755 6.454 15.298 1.00 93.00 96 THR A O 1
ATOM 763 N N . PHE A 1 97 ? -2.354 7.663 14.276 1.00 89.88 97 PHE A N 1
ATOM 764 C CA . PHE A 1 97 ? -2.109 8.889 15.017 1.00 89.88 97 PHE A CA 1
ATOM 765 C C . PHE A 1 97 ? -3.253 9.126 16.013 1.00 89.88 97 PHE A C 1
ATOM 767 O O . PHE A 1 97 ? -4.405 8.862 15.673 1.00 89.88 97 PHE A O 1
ATOM 774 N N . PRO A 1 98 ? -2.977 9.618 17.233 1.00 87.06 98 PRO A N 1
ATOM 775 C CA . PRO A 1 98 ? -4.034 9.911 18.202 1.00 87.06 98 PRO A CA 1
ATOM 776 C C . PRO A 1 98 ? -4.997 11.015 17.743 1.00 87.06 98 PRO A C 1
ATOM 778 O O . PRO A 1 98 ? -6.185 10.962 18.042 1.00 87.06 98 PRO A O 1
ATOM 781 N N . GLU A 1 99 ? -4.480 12.008 17.015 1.00 90.00 99 GLU A N 1
ATOM 782 C CA . GLU A 1 99 ? -5.214 13.234 16.673 1.00 90.00 99 GLU A CA 1
ATOM 783 C C . GLU A 1 99 ? -5.857 13.201 15.282 1.00 90.00 99 GLU A C 1
ATOM 785 O O . GLU A 1 99 ? -6.818 13.927 15.033 1.00 90.00 99 GLU A O 1
ATOM 790 N N . ILE A 1 100 ? -5.353 12.358 14.372 1.00 90.00 100 ILE A N 1
ATOM 791 C CA . ILE A 1 100 ? -5.855 12.260 12.996 1.00 90.00 100 ILE A CA 1
ATOM 792 C C . ILE A 1 100 ? -6.282 10.825 12.671 1.00 90.00 100 ILE A C 1
ATOM 794 O O . ILE A 1 100 ? -5.590 9.876 13.034 1.00 90.00 100 ILE A O 1
ATOM 798 N N . PRO A 1 101 ? -7.388 10.629 11.931 1.00 90.12 101 PRO A N 1
ATOM 799 C CA . PRO A 1 101 ? -7.952 9.302 11.678 1.00 90.12 101 PRO A CA 1
ATOM 800 C C . PRO A 1 101 ? -7.188 8.496 10.613 1.00 90.12 101 PRO A C 1
ATOM 802 O O . PRO A 1 101 ? -7.679 7.464 10.159 1.00 90.12 101 PRO A O 1
ATOM 805 N N . PHE A 1 102 ? -6.016 8.961 10.179 1.00 93.94 102 PHE A N 1
ATOM 806 C CA . PHE A 1 102 ? -5.252 8.341 9.104 1.00 93.94 102 PHE A CA 1
ATOM 807 C C . PHE A 1 102 ? -4.406 7.159 9.590 1.00 93.94 102 PHE A C 1
ATOM 809 O O . PHE A 1 102 ? -3.856 7.156 10.693 1.00 93.94 102 PHE A O 1
ATOM 816 N N . LEU A 1 103 ? -4.277 6.167 8.714 1.00 96.06 103 LEU A N 1
ATOM 817 C CA . LEU A 1 103 ? -3.349 5.055 8.819 1.00 96.06 103 LEU A CA 1
ATOM 818 C C . LEU A 1 103 ? -2.184 5.301 7.861 1.00 96.06 103 LEU A C 1
ATOM 820 O O . LEU A 1 103 ? -2.356 5.327 6.640 1.00 96.06 103 LEU A O 1
ATOM 824 N N . GLU A 1 104 ? -0.988 5.450 8.412 1.00 96.12 104 GLU A N 1
ATOM 825 C CA . GLU A 1 104 ? 0.239 5.453 7.626 1.00 96.12 104 GLU A CA 1
ATOM 826 C C . GLU A 1 104 ? 0.717 4.017 7.419 1.00 96.12 104 GLU A C 1
ATOM 828 O O . GLU A 1 104 ? 0.911 3.259 8.371 1.00 96.12 104 GLU A O 1
ATOM 833 N N . VAL A 1 105 ? 0.899 3.640 6.159 1.00 96.38 105 VAL A N 1
ATOM 834 C CA . VAL A 1 105 ? 1.318 2.295 5.766 1.00 96.38 105 VAL A CA 1
ATOM 835 C C . VAL A 1 105 ? 2.811 2.112 6.024 1.00 96.38 105 VAL A C 1
ATOM 837 O O . VAL A 1 105 ? 3.623 2.907 5.564 1.00 96.38 105 VAL A O 1
ATOM 840 N N . ILE A 1 106 ? 3.167 1.020 6.703 1.00 95.50 106 ILE A N 1
ATOM 841 C CA . ILE A 1 106 ? 4.555 0.565 6.888 1.00 95.50 106 ILE A CA 1
ATOM 842 C C . ILE A 1 106 ? 4.807 -0.706 6.074 1.00 95.50 106 ILE A C 1
ATOM 844 O O . ILE A 1 106 ? 5.874 -0.873 5.489 1.00 95.50 106 ILE A O 1
ATOM 848 N N . LYS A 1 107 ? 3.825 -1.614 6.025 1.00 94.75 107 LYS A N 1
ATOM 849 C CA . LYS A 1 107 ? 3.906 -2.859 5.256 1.00 94.75 107 LYS A CA 1
ATOM 850 C C . LYS A 1 107 ? 2.558 -3.205 4.634 1.00 94.75 107 LYS A C 1
ATOM 852 O O . LYS A 1 107 ? 1.537 -3.176 5.322 1.00 94.75 107 LYS A O 1
ATOM 857 N N . LEU A 1 108 ? 2.581 -3.586 3.358 1.00 95.38 108 LEU A N 1
ATOM 858 C CA . LEU A 1 108 ? 1.430 -4.105 2.621 1.00 95.38 108 LEU A CA 1
ATOM 859 C C . LEU A 1 108 ? 1.604 -5.591 2.349 1.00 95.38 108 LEU A C 1
ATOM 861 O O . LEU A 1 108 ? 2.613 -6.025 1.793 1.00 95.38 108 LEU A O 1
ATOM 865 N N . GLN A 1 109 ? 0.601 -6.362 2.740 1.00 96.75 109 GLN A N 1
ATOM 866 C CA . GLN A 1 109 ? 0.554 -7.797 2.528 1.00 96.75 109 GLN A CA 1
ATOM 867 C C . GLN A 1 109 ? -0.844 -8.172 2.062 1.00 96.75 109 GLN A C 1
ATOM 869 O O . GLN A 1 109 ? -1.822 -7.549 2.476 1.00 96.75 109 GLN A O 1
ATOM 874 N N . SER A 1 110 ? -0.962 -9.202 1.239 1.00 97.25 110 SER A N 1
ATOM 875 C CA . SER A 1 110 ? -2.261 -9.783 0.924 1.00 97.25 110 SER A CA 1
ATOM 876 C C . SER A 1 110 ? -2.547 -10.983 1.807 1.00 97.25 110 SER A C 1
ATOM 878 O O . SER A 1 110 ? -1.650 -11.636 2.346 1.00 97.25 110 SER A O 1
ATOM 880 N N .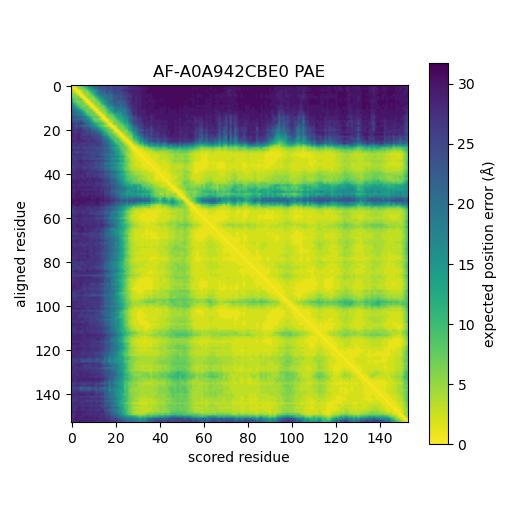 VAL A 1 111 ? -3.831 -11.287 1.935 1.00 96.38 111 VAL A N 1
ATOM 881 C CA . VAL A 1 111 ? -4.331 -12.486 2.593 1.00 96.38 111 VAL A CA 1
ATOM 882 C C . VAL A 1 111 ? -5.041 -13.335 1.546 1.00 96.38 111 VAL A C 1
ATOM 884 O O . VAL A 1 111 ? -6.003 -12.896 0.919 1.00 96.38 111 VAL A O 1
ATOM 887 N N . LYS A 1 112 ? -4.560 -14.564 1.339 1.00 94.00 112 LYS A N 1
ATOM 888 C CA . LYS A 1 112 ? -5.168 -15.549 0.430 1.00 94.00 112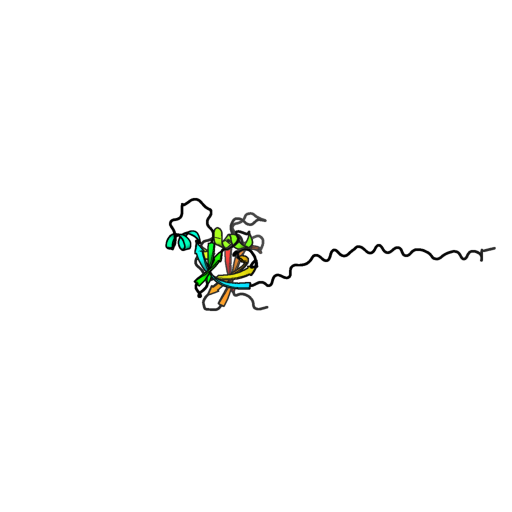 LYS A CA 1
ATOM 889 C C . LYS A 1 112 ? -5.221 -16.902 1.118 1.00 94.00 112 LYS A C 1
ATOM 891 O O . LYS A 1 112 ? -4.212 -17.372 1.637 1.00 94.00 112 LYS A O 1
ATOM 896 N N . TRP A 1 113 ? -6.398 -17.528 1.130 1.00 91.56 113 TRP A N 1
ATOM 897 C CA . TRP A 1 113 ? -6.611 -18.844 1.751 1.00 91.56 113 TRP A CA 1
ATOM 898 C C . TRP A 1 113 ? -6.109 -18.919 3.207 1.00 91.56 113 TRP A C 1
ATOM 900 O O . TRP A 1 113 ? -5.490 -19.898 3.617 1.00 91.56 113 TRP A O 1
ATOM 910 N N . GLY A 1 114 ? -6.308 -17.840 3.973 1.00 90.88 114 GLY A N 1
ATOM 911 C CA . GLY A 1 114 ? -5.852 -17.729 5.363 1.00 90.88 114 GLY A CA 1
ATOM 912 C C . GLY A 1 114 ? -4.338 -17.562 5.547 1.00 90.88 114 GLY A C 1
ATOM 913 O O . GLY A 1 114 ? -3.874 -17.512 6.683 1.00 90.88 114 GLY A O 1
ATOM 914 N N . ARG A 1 115 ? -3.558 -17.459 4.463 1.00 94.50 115 ARG A N 1
ATOM 915 C CA . ARG A 1 115 ? -2.106 -17.236 4.492 1.00 94.50 115 ARG A CA 1
ATOM 916 C C . ARG A 1 115 ? -1.773 -15.809 4.076 1.00 94.50 115 ARG A C 1
ATOM 918 O O . ARG A 1 115 ? -2.465 -15.225 3.244 1.00 94.50 115 ARG A O 1
ATOM 925 N N . VAL A 1 116 ? -0.705 -15.268 4.654 1.00 96.00 116 VAL A N 1
ATOM 926 C CA . VAL A 1 116 ? -0.222 -13.910 4.381 1.00 96.00 116 VAL A CA 1
ATOM 927 C C . VAL A 1 116 ? 0.887 -13.965 3.333 1.00 96.00 116 VAL A C 1
ATOM 929 O O . VAL A 1 116 ? 1.769 -14.825 3.409 1.00 96.00 116 VAL A O 1
ATOM 932 N N . PHE A 1 117 ? 0.841 -13.051 2.368 1.00 96.69 117 PHE A N 1
ATOM 933 C CA . PHE A 1 117 ? 1.817 -12.939 1.289 1.00 96.69 117 PHE A CA 1
ATOM 934 C C . PHE A 1 117 ? 2.393 -11.524 1.238 1.00 96.69 117 PHE A C 1
ATOM 936 O O . PHE A 1 117 ? 1.658 -10.539 1.327 1.00 96.69 117 PHE A O 1
ATOM 943 N N . ASP A 1 118 ? 3.708 -11.425 1.073 1.00 95.06 118 ASP A N 1
ATOM 944 C CA . ASP A 1 118 ? 4.387 -10.166 0.804 1.00 95.06 118 ASP A CA 1
ATOM 945 C C . ASP A 1 118 ? 4.162 -9.765 -0.656 1.00 95.06 118 ASP A C 1
ATOM 947 O O . ASP A 1 118 ? 4.402 -10.541 -1.584 1.00 95.06 118 ASP A O 1
ATOM 951 N N . MET A 1 119 ? 3.690 -8.533 -0.844 1.00 94.75 119 MET A N 1
ATOM 952 C CA . MET A 1 119 ? 3.443 -7.939 -2.152 1.00 94.75 119 MET A CA 1
ATOM 953 C C . MET A 1 119 ? 4.556 -6.945 -2.468 1.00 94.75 119 MET A C 1
ATOM 955 O O . MET A 1 119 ? 4.725 -5.944 -1.769 1.00 94.75 119 MET A O 1
ATOM 959 N N . THR A 1 120 ? 5.327 -7.225 -3.512 1.00 94.44 120 THR A N 1
ATOM 960 C CA . THR A 1 120 ? 6.471 -6.399 -3.916 1.00 94.44 120 THR A CA 1
ATOM 961 C C . THR A 1 120 ? 6.548 -6.282 -5.428 1.00 94.44 120 THR A C 1
ATOM 963 O O . THR A 1 120 ? 5.942 -7.055 -6.166 1.00 94.44 120 THR A O 1
ATOM 966 N N . PHE A 1 121 ? 7.324 -5.315 -5.886 1.00 94.94 121 PHE A N 1
ATOM 967 C CA . PHE A 1 121 ? 7.777 -5.202 -7.260 1.00 94.94 121 PHE A CA 1
ATOM 968 C C . PHE A 1 121 ? 9.253 -5.585 -7.312 1.00 94.94 121 PHE A C 1
ATOM 970 O O . PHE A 1 121 ? 10.040 -5.088 -6.508 1.00 94.94 121 PHE A O 1
ATOM 977 N N . TYR A 1 122 ? 9.622 -6.478 -8.222 1.00 95.88 122 TYR A N 1
ATOM 978 C CA . TYR A 1 122 ? 10.958 -7.043 -8.350 1.00 95.88 122 TYR A CA 1
ATOM 979 C C . TYR A 1 122 ? 11.595 -6.637 -9.678 1.00 95.88 122 TYR A C 1
ATOM 981 O O . TYR A 1 122 ? 10.964 -6.712 -10.731 1.00 95.88 122 TYR A O 1
ATOM 989 N N . CYS A 1 123 ? 12.855 -6.219 -9.634 1.00 96.56 123 CYS A N 1
ATOM 990 C CA . CYS A 1 123 ? 13.652 -5.971 -10.829 1.00 96.56 123 CYS A CA 1
ATOM 991 C C . CYS A 1 123 ? 14.533 -7.188 -11.114 1.00 96.56 123 CYS A C 1
ATOM 993 O O . CYS A 1 123 ? 15.368 -7.531 -10.282 1.00 96.56 123 CYS A O 1
ATOM 995 N N . ARG A 1 124 ? 14.413 -7.797 -12.299 1.00 96.31 124 ARG A N 1
ATOM 996 C CA . ARG A 1 124 ? 15.271 -8.932 -12.687 1.00 96.31 124 ARG A CA 1
ATOM 997 C C . ARG A 1 124 ? 16.725 -8.545 -12.953 1.00 96.31 124 ARG A C 1
ATOM 999 O O . ARG A 1 124 ? 17.598 -9.384 -12.799 1.00 96.31 124 ARG A O 1
ATOM 1006 N N . VAL A 1 125 ? 16.985 -7.299 -13.350 1.00 96.94 125 VAL A N 1
ATOM 1007 C CA . VAL A 1 125 ? 18.344 -6.828 -13.665 1.00 96.94 125 VAL A CA 1
ATOM 1008 C C . VAL A 1 125 ? 19.118 -6.452 -12.408 1.00 96.94 125 VAL A C 1
ATOM 1010 O O . VAL A 1 125 ? 20.266 -6.845 -12.249 1.00 96.94 125 VAL A O 1
ATOM 1013 N N . CYS A 1 126 ? 18.498 -5.689 -11.506 1.00 96.94 126 CYS A N 1
ATOM 1014 C CA . CYS A 1 126 ? 19.146 -5.251 -10.267 1.00 96.94 126 CYS A CA 1
ATOM 1015 C C . CYS A 1 126 ? 18.939 -6.218 -9.094 1.00 96.94 126 CYS A C 1
ATOM 1017 O O . CYS A 1 126 ? 19.527 -6.010 -8.039 1.00 96.94 126 CYS A O 1
ATOM 1019 N N . GLU A 1 127 ? 18.061 -7.211 -9.242 1.00 95.88 127 GLU A N 1
ATOM 1020 C CA . GLU A 1 127 ? 17.651 -8.153 -8.192 1.00 95.88 127 GLU A CA 1
ATOM 1021 C C . GLU A 1 127 ? 17.113 -7.490 -6.906 1.00 95.88 127 GLU A C 1
ATOM 1023 O O . GLU A 1 127 ? 17.147 -8.068 -5.819 1.00 95.88 127 GLU A O 1
ATOM 1028 N N . ILE A 1 128 ? 16.560 -6.279 -7.019 1.00 93.88 128 ILE A N 1
ATOM 1029 C CA . ILE A 1 128 ? 15.990 -5.523 -5.893 1.00 93.88 128 ILE A CA 1
ATOM 1030 C C . ILE A 1 128 ? 14.466 -5.640 -5.826 1.00 93.88 128 ILE A C 1
ATOM 1032 O O . ILE A 1 128 ? 13.797 -5.868 -6.837 1.00 93.88 128 ILE A O 1
ATOM 1036 N N . ARG A 1 129 ? 13.913 -5.412 -4.628 1.00 93.06 129 ARG A N 1
ATOM 1037 C CA . ARG A 1 129 ? 12.469 -5.321 -4.372 1.00 93.06 129 ARG A CA 1
ATOM 1038 C C . ARG A 1 129 ? 12.073 -3.922 -3.911 1.00 93.06 129 ARG A C 1
ATOM 1040 O O . ARG A 1 129 ? 12.805 -3.287 -3.161 1.00 93.06 129 ARG A O 1
ATOM 1047 N N . THR A 1 130 ? 10.896 -3.471 -4.326 1.00 92.25 130 THR A N 1
ATOM 1048 C CA . THR A 1 130 ? 10.307 -2.180 -3.943 1.00 92.25 130 THR A CA 1
ATOM 1049 C C . THR A 1 130 ? 8.798 -2.308 -3.719 1.00 92.25 130 THR A C 1
ATOM 1051 O O . THR A 1 130 ? 8.176 -3.302 -4.099 1.00 92.25 130 THR A O 1
ATOM 1054 N N . HIS A 1 131 ? 8.206 -1.310 -3.065 1.00 87.94 131 HIS A N 1
ATOM 1055 C CA . HIS A 1 131 ? 6.772 -1.228 -2.781 1.00 87.94 131 HIS A CA 1
ATOM 1056 C C . HIS A 1 131 ? 6.012 -0.379 -3.802 1.00 87.94 131 HIS A C 1
ATOM 1058 O O . HIS A 1 131 ? 4.792 -0.458 -3.864 1.00 87.94 131 HIS A O 1
ATOM 1064 N N . LYS A 1 132 ? 6.719 0.396 -4.627 1.00 88.38 132 LYS A N 1
ATOM 1065 C CA . LYS A 1 132 ? 6.130 1.242 -5.665 1.00 88.38 132 LYS A CA 1
ATOM 1066 C C . LYS A 1 132 ? 6.393 0.641 -7.042 1.00 88.38 132 LYS A C 1
ATOM 1068 O O . LYS A 1 132 ? 7.503 0.190 -7.312 1.00 88.38 132 LYS A O 1
ATOM 1073 N N . GLY A 1 133 ? 5.366 0.628 -7.889 1.00 89.44 133 GLY A N 1
ATOM 1074 C CA . GLY A 1 133 ? 5.489 0.200 -9.281 1.00 89.44 133 GLY A CA 1
ATOM 1075 C C . GLY A 1 133 ? 6.228 1.226 -10.148 1.00 89.44 133 GLY A C 1
ATOM 1076 O O . GLY A 1 133 ? 6.822 2.181 -9.650 1.00 89.44 133 GLY A O 1
ATOM 1077 N N . GLY A 1 134 ? 6.157 1.041 -11.466 1.00 90.44 134 GLY A N 1
ATOM 1078 C CA . GLY A 1 134 ? 6.852 1.888 -12.438 1.00 90.44 134 GLY A CA 1
ATOM 1079 C C . GLY A 1 134 ? 8.234 1.345 -12.829 1.00 90.44 134 GLY A C 1
ATOM 1080 O O . GLY A 1 134 ? 8.517 0.168 -12.590 1.00 90.44 134 GLY A O 1
ATOM 1081 N N . PRO A 1 135 ? 9.075 2.163 -13.484 1.00 94.31 135 PRO A N 1
ATOM 1082 C CA . PRO A 1 135 ? 10.428 1.765 -13.861 1.00 94.31 135 PRO A CA 1
ATOM 1083 C C . PRO A 1 135 ? 11.340 1.649 -12.633 1.00 94.31 135 PRO A C 1
ATOM 1085 O O . PRO A 1 135 ? 11.198 2.382 -11.652 1.00 94.31 135 PRO A O 1
ATOM 1088 N N . CYS A 1 136 ? 12.307 0.732 -12.690 1.00 95.31 136 CYS A N 1
ATOM 1089 C CA . CYS A 1 136 ? 13.311 0.572 -11.644 1.00 95.31 136 CYS A CA 1
ATOM 1090 C C . CYS A 1 136 ? 14.106 1.871 -11.440 1.00 95.31 136 CYS A C 1
ATOM 1092 O O . CYS A 1 136 ? 14.681 2.405 -12.384 1.00 95.31 136 CYS A O 1
ATOM 1094 N N . ALA A 1 137 ? 14.234 2.337 -10.196 1.00 93.81 137 ALA A N 1
ATOM 1095 C CA . ALA A 1 137 ? 14.982 3.558 -9.889 1.00 93.81 137 ALA A CA 1
ATOM 1096 C C . ALA A 1 137 ? 16.475 3.488 -10.274 1.00 93.81 137 ALA A C 1
ATOM 1098 O O . ALA A 1 137 ? 17.097 4.524 -10.485 1.00 93.81 137 ALA A O 1
ATOM 1099 N N . CYS A 1 138 ? 17.049 2.283 -10.378 1.00 96.19 138 CYS A N 1
ATOM 1100 C CA . CYS A 1 138 ? 18.467 2.083 -10.675 1.00 96.19 138 CYS A CA 1
ATOM 1101 C C . CYS A 1 138 ? 18.745 1.925 -12.177 1.00 96.19 138 CYS A C 1
ATOM 1103 O O . CYS A 1 138 ? 19.573 2.648 -12.720 1.00 96.19 138 CYS A O 1
ATOM 1105 N N . CYS A 1 139 ? 18.069 0.983 -12.845 1.00 96.81 139 CYS A N 1
ATOM 1106 C CA . CYS A 1 139 ? 18.336 0.631 -14.248 1.00 96.81 139 CYS A CA 1
ATOM 1107 C C . CYS A 1 139 ? 17.228 1.039 -15.227 1.00 96.81 139 CYS A C 1
ATOM 1109 O O . CYS A 1 139 ? 17.398 0.859 -16.425 1.00 96.81 139 CYS A O 1
ATOM 1111 N N . GLN A 1 140 ? 16.112 1.581 -14.732 1.00 96.75 140 GLN A N 1
ATOM 1112 C CA . GLN A 1 140 ? 14.922 1.954 -15.509 1.00 96.75 140 GLN A CA 1
ATOM 1113 C C . GLN A 1 140 ? 14.156 0.793 -16.165 1.00 96.75 140 GLN A C 1
ATOM 1115 O O . GLN A 1 140 ? 13.107 1.034 -16.761 1.00 96.75 140 GLN A O 1
ATOM 1120 N N . ASP A 1 141 ? 14.589 -0.458 -15.988 1.00 96.69 141 ASP A N 1
ATOM 1121 C CA . ASP A 1 141 ? 13.842 -1.612 -16.492 1.00 96.69 141 ASP A CA 1
ATOM 1122 C C . ASP A 1 141 ? 12.468 -1.766 -15.815 1.00 96.69 141 ASP A C 1
ATOM 1124 O O . ASP A 1 141 ? 12.297 -1.382 -14.647 1.00 96.69 141 ASP A O 1
ATOM 1128 N N . PRO A 1 142 ? 11.483 -2.364 -16.515 1.00 95.56 142 PRO A N 1
ATOM 1129 C CA . PRO A 1 142 ? 10.172 -2.647 -15.949 1.00 95.56 142 PRO A CA 1
ATOM 1130 C C . PRO A 1 142 ? 10.258 -3.537 -14.708 1.00 95.56 142 PRO A C 1
ATOM 1132 O O . PRO A 1 142 ? 10.958 -4.552 -14.688 1.00 95.56 142 PRO A O 1
ATOM 1135 N N . LEU A 1 143 ? 9.499 -3.177 -13.676 1.00 96.19 143 LEU A N 1
ATOM 1136 C CA . LEU A 1 143 ? 9.375 -3.995 -12.479 1.00 96.19 143 LEU A CA 1
ATOM 1137 C C . LEU A 1 143 ? 8.271 -5.044 -12.625 1.00 96.19 143 LEU A C 1
ATOM 1139 O O . LEU A 1 143 ? 7.172 -4.768 -13.110 1.00 96.19 143 LEU A O 1
ATOM 1143 N N . GLU A 1 144 ? 8.539 -6.241 -12.120 1.00 95.38 144 GLU A N 1
ATOM 1144 C CA . GLU A 1 144 ? 7.593 -7.348 -12.108 1.00 95.38 144 GLU A CA 1
ATOM 1145 C C . GLU A 1 144 ? 6.884 -7.437 -10.766 1.00 95.38 144 GLU A C 1
ATOM 1147 O O . GLU A 1 144 ? 7.506 -7.442 -9.707 1.00 95.38 144 GLU A O 1
ATOM 1152 N N . PHE A 1 145 ? 5.560 -7.539 -10.792 1.00 95.56 145 PHE A N 1
ATOM 1153 C CA . PHE A 1 145 ? 4.802 -7.773 -9.573 1.00 95.56 145 PHE A CA 1
ATOM 1154 C C . PHE A 1 145 ? 5.051 -9.188 -9.043 1.00 95.56 145 PHE A C 1
ATOM 1156 O O . PHE A 1 145 ? 4.931 -10.170 -9.776 1.00 95.56 145 PHE A O 1
ATOM 1163 N N . SER A 1 146 ? 5.329 -9.276 -7.749 1.00 93.75 146 SER A N 1
ATOM 1164 C CA . SER A 1 146 ? 5.627 -10.500 -7.024 1.00 93.75 146 SER A CA 1
ATOM 1165 C C . SER A 1 146 ? 4.755 -10.588 -5.777 1.00 93.75 146 SER A C 1
ATOM 1167 O O . SER A 1 146 ? 4.661 -9.642 -4.994 1.00 93.75 146 SER A O 1
ATOM 1169 N N . GLU A 1 147 ? 4.161 -11.757 -5.558 1.00 94.56 147 GLU A N 1
ATOM 1170 C CA . GLU A 1 147 ? 3.331 -12.053 -4.392 1.00 94.56 147 GLU A CA 1
ATOM 1171 C C . GLU A 1 147 ? 3.760 -13.396 -3.798 1.00 94.56 147 GLU A C 1
ATOM 1173 O O . GLU A 1 147 ? 3.391 -14.460 -4.298 1.00 94.56 147 GLU A O 1
ATOM 1178 N N . GLU A 1 148 ? 4.570 -13.342 -2.745 1.00 93.81 148 GLU A N 1
ATOM 1179 C CA . GLU A 1 148 ? 5.253 -14.509 -2.173 1.00 93.81 148 GLU A CA 1
ATOM 1180 C C . GLU A 1 148 ? 4.774 -14.782 -0.745 1.00 93.81 148 GLU A C 1
ATOM 1182 O O . GLU A 1 148 ? 4.492 -13.832 -0.017 1.00 93.81 148 GLU A O 1
ATOM 1187 N N . PRO A 1 149 ? 4.672 -16.047 -0.299 1.00 94.44 149 PRO A N 1
ATOM 1188 C CA . PRO A 1 149 ? 4.341 -16.344 1.090 1.00 94.44 149 PRO A CA 1
ATOM 1189 C C . PRO A 1 149 ? 5.331 -15.672 2.043 1.00 94.44 149 PRO A C 1
ATOM 1191 O O . PRO A 1 149 ? 6.542 -15.727 1.820 1.00 94.44 149 PRO A O 1
ATOM 1194 N N . VAL A 1 150 ? 4.824 -15.081 3.127 1.00 92.69 150 VAL A N 1
ATOM 1195 C CA . VAL A 1 150 ? 5.694 -14.539 4.177 1.00 92.69 150 VAL A CA 1
ATOM 1196 C C . VAL A 1 150 ? 6.541 -15.677 4.736 1.00 92.69 150 VAL A C 1
ATOM 1198 O O . VAL A 1 150 ? 6.013 -16.700 5.176 1.00 92.69 150 VAL A O 1
ATOM 1201 N N . LYS A 1 151 ? 7.863 -15.505 4.719 1.00 84.12 151 LYS A N 1
ATOM 1202 C CA . LYS A 1 151 ? 8.771 -16.428 5.396 1.00 84.12 151 LYS A CA 1
ATOM 1203 C C . LYS A 1 151 ? 8.644 -16.178 6.897 1.00 84.12 151 LYS A C 1
ATOM 1205 O O . LYS A 1 151 ? 8.893 -15.066 7.356 1.00 84.12 151 LYS A O 1
ATOM 1210 N N . ASN A 1 152 ? 8.224 -17.194 7.646 1.00 57.91 152 ASN A N 1
ATOM 1211 C CA . ASN A 1 152 ? 8.339 -17.166 9.100 1.00 57.91 152 ASN A CA 1
ATOM 1212 C C . ASN A 1 152 ? 9.836 -17.239 9.422 1.00 57.91 152 ASN A C 1
ATOM 1214 O O . ASN A 1 152 ? 10.441 -18.289 9.209 1.00 57.91 152 ASN A O 1
ATOM 1218 N N . ASN A 1 153 ? 10.419 -16.118 9.846 1.00 41.75 153 ASN A N 1
ATOM 1219 C CA . ASN A 1 153 ? 11.728 -16.106 10.496 1.00 41.75 153 ASN A CA 1
ATOM 1220 C C . ASN A 1 153 ? 11.568 -16.490 11.965 1.00 41.75 153 ASN A C 1
ATOM 1222 O O . ASN A 1 153 ? 10.624 -15.959 12.595 1.00 41.75 153 ASN A O 1
#